Protein AF-A0A8T3PZY4-F1 (afdb_monomer)

Radius of gyration: 19.24 Å; Cα contacts (8 Å, |Δi|>4): 136; chains: 1; bounding box: 48×31×51 Å

Mean predicted aligned error: 7.28 Å

Sequence (169 aa):
MSTYPAYRPRGGVNRLLGWADDFMSWFLYGHETWLVAVLKGVPLFLFVYFLLTYIPNYVYYLLTVELPFLRFSDDVGFLVANGVAGGNFALIIVLAIGIQAARGRRGFGWSLIRIFVMLNYLFVVLLLIPLLAFNLAGGSFWPVRIPIQAVAFGLMVAGLGAAACVYLY

Solvent-accessible surface area (backbone atoms only — not comparable to full-atom values): 9111 Å² total; per-residue (Å²): 133,80,95,64,81,85,76,81,54,82,57,72,68,47,33,53,52,41,51,50,37,54,50,38,48,44,74,74,69,44,92,75,50,75,66,58,48,48,70,47,48,55,45,50,50,53,48,52,48,38,47,52,45,50,50,18,50,50,50,22,45,41,37,40,64,69,36,84,89,63,50,39,54,69,68,58,20,50,53,51,17,51,50,47,18,52,52,44,51,52,51,51,52,53,49,52,53,49,55,64,68,32,62,98,53,82,52,72,73,41,42,48,55,40,50,50,51,50,52,53,50,48,43,28,39,56,43,48,52,15,50,52,44,14,42,73,56,66,22,36,86,76,75,78,34,82,49,67,68,7,54,53,47,13,51,51,45,22,52,51,32,53,54,56,55,56,77,75,111

Structure (mmCIF, N/CA/C/O backbone):
data_AF-A0A8T3PZY4-F1
#
_entry.id   AF-A0A8T3PZY4-F1
#
loop_
_atom_site.group_PDB
_atom_site.id
_atom_site.type_symbol
_atom_site.label_atom_id
_atom_site.label_alt_id
_atom_site.label_comp_id
_atom_site.label_asym_id
_atom_site.label_entity_id
_atom_site.label_seq_id
_atom_site.pdbx_PDB_ins_code
_atom_site.Cartn_x
_atom_site.Cartn_y
_atom_site.Cartn_z
_atom_site.occupancy
_atom_site.B_iso_or_equiv
_atom_site.auth_seq_id
_atom_site.auth_comp_id
_atom_site.auth_asym_id
_atom_site.auth_atom_id
_atom_site.pdbx_PDB_model_num
ATOM 1 N N . MET A 1 1 ? -14.852 -6.649 25.026 1.00 37.62 1 MET A N 1
ATOM 2 C CA . MET A 1 1 ? -15.062 -5.247 25.458 1.00 37.62 1 MET A CA 1
ATOM 3 C C . MET A 1 1 ? -13.823 -4.446 25.091 1.00 37.62 1 MET A C 1
ATOM 5 O O . MET A 1 1 ? -12.742 -4.835 25.506 1.00 37.62 1 MET A O 1
ATOM 9 N N . SER A 1 2 ? -13.956 -3.397 24.274 1.00 37.25 2 SER A N 1
ATOM 10 C CA . SER A 1 2 ? -12.853 -2.465 23.988 1.00 37.25 2 SER A CA 1
ATOM 11 C C . SER A 1 2 ? -12.613 -1.580 25.216 1.00 37.25 2 SER A C 1
ATOM 13 O O . SER A 1 2 ? -13.562 -1.017 25.753 1.00 37.25 2 SER A O 1
ATOM 15 N N . THR A 1 3 ? -11.365 -1.472 25.672 1.00 47.00 3 THR A N 1
ATOM 16 C CA . THR A 1 3 ? -10.933 -0.644 26.816 1.00 47.00 3 THR A CA 1
ATOM 17 C C . THR A 1 3 ? -10.777 0.843 26.471 1.00 47.00 3 THR A C 1
ATOM 19 O O . THR A 1 3 ? -10.343 1.629 27.310 1.00 47.00 3 THR A O 1
ATOM 22 N N . TYR A 1 4 ? -11.141 1.256 25.254 1.00 45.12 4 TYR A N 1
ATOM 23 C CA . TYR A 1 4 ? -11.012 2.636 24.790 1.00 45.12 4 TYR A CA 1
ATOM 24 C C . TYR A 1 4 ? -12.386 3.339 24.772 1.00 45.12 4 TYR A C 1
ATOM 26 O O . TYR A 1 4 ? -13.352 2.771 24.264 1.00 45.12 4 TYR A O 1
ATOM 34 N N . PRO A 1 5 ? -12.520 4.564 25.315 1.00 47.06 5 PRO A N 1
ATOM 35 C CA . PRO A 1 5 ? -13.831 5.200 25.507 1.00 47.06 5 PRO A CA 1
ATOM 36 C C . PRO A 1 5 ? -14.529 5.513 24.172 1.00 47.06 5 PRO A C 1
ATOM 38 O O . PRO A 1 5 ? -14.012 6.313 23.431 1.00 47.06 5 PRO A O 1
ATOM 41 N N . ALA A 1 6 ? -15.699 4.993 23.806 1.00 53.88 6 ALA A N 1
ATOM 42 C CA . ALA A 1 6 ? -16.292 5.323 22.489 1.00 53.88 6 ALA A CA 1
ATOM 43 C C . ALA A 1 6 ? -16.487 6.852 22.287 1.00 53.88 6 ALA A C 1
ATOM 45 O O . ALA A 1 6 ? -17.191 7.497 23.071 1.00 53.88 6 ALA A O 1
ATOM 46 N N . TYR A 1 7 ? -15.854 7.459 21.271 1.00 51.97 7 TYR A N 1
ATOM 47 C CA . TYR A 1 7 ? -16.115 8.862 20.915 1.00 51.97 7 TYR A CA 1
ATOM 48 C C . TYR A 1 7 ? -17.452 8.918 20.161 1.00 51.97 7 TYR A C 1
ATOM 50 O O . TYR A 1 7 ? -17.709 8.101 19.284 1.00 51.97 7 TYR A O 1
ATOM 58 N N . ARG A 1 8 ? -18.343 9.856 20.511 1.00 55.53 8 ARG A N 1
ATOM 59 C CA . ARG A 1 8 ? -19.645 10.038 19.837 1.00 55.53 8 ARG A CA 1
ATOM 60 C C . ARG A 1 8 ? -19.673 11.381 19.098 1.00 55.53 8 ARG A C 1
ATOM 62 O O . ARG A 1 8 ? -20.063 12.387 19.693 1.00 55.53 8 ARG A O 1
ATOM 69 N N . PRO A 1 9 ? -19.272 11.422 17.817 1.00 56.47 9 PRO A N 1
ATOM 70 C CA . PRO A 1 9 ? -19.304 12.645 17.026 1.00 56.47 9 PRO A CA 1
ATOM 71 C C . PRO A 1 9 ? -20.745 13.085 16.718 1.00 56.47 9 PRO A C 1
ATOM 73 O O . PRO A 1 9 ? -21.619 12.253 16.465 1.00 56.47 9 PRO A O 1
ATOM 76 N N . ARG A 1 10 ? -20.995 14.402 16.690 1.00 49.09 10 ARG A N 1
ATOM 77 C CA . ARG A 1 10 ? -22.252 15.004 16.204 1.00 49.09 10 ARG A CA 1
ATOM 78 C C . ARG A 1 10 ? -22.086 15.386 14.719 1.00 49.09 10 ARG A C 1
ATOM 80 O O . ARG A 1 10 ? -21.157 16.118 14.382 1.00 49.09 10 ARG A O 1
ATOM 87 N N . GLY A 1 11 ? -22.966 14.881 13.846 1.00 56.22 11 GLY A N 1
ATOM 88 C CA . GLY A 1 11 ? -22.963 15.120 12.386 1.00 56.22 11 GLY A CA 1
ATOM 89 C C . GLY A 1 11 ? -22.422 13.951 11.541 1.00 56.22 11 GLY A C 1
ATOM 90 O O . GLY A 1 11 ? -21.632 13.150 12.027 1.00 56.22 11 GLY A O 1
ATOM 91 N N . GLY A 1 12 ? -22.858 13.832 10.278 1.00 61.03 12 GLY A N 1
ATOM 92 C CA . GLY A 1 12 ? -22.620 12.653 9.420 1.00 61.03 12 GLY A CA 1
ATOM 93 C C . GLY A 1 12 ? -21.150 12.373 9.075 1.00 61.03 12 GLY A C 1
ATOM 94 O O . GLY A 1 12 ? -20.671 11.266 9.308 1.00 61.03 12 GLY A O 1
ATOM 95 N N . VAL A 1 13 ? -20.407 13.376 8.591 1.00 66.19 13 VAL A N 1
ATOM 96 C CA . VAL A 1 13 ? -18.973 13.227 8.253 1.00 66.19 13 VAL A CA 1
ATOM 97 C C . VAL A 1 13 ? -18.135 12.978 9.508 1.00 66.19 13 VAL A C 1
ATOM 99 O O . VAL A 1 13 ? -17.310 12.068 9.539 1.00 66.19 13 VAL A O 1
ATOM 102 N N . ASN A 1 14 ? -18.416 13.719 10.583 1.00 70.06 14 ASN A N 1
ATOM 103 C CA . ASN A 1 14 ? -17.777 13.505 11.879 1.00 70.06 14 ASN A CA 1
ATOM 104 C C . ASN A 1 14 ? -18.043 12.093 12.411 1.00 70.06 14 ASN A C 1
ATOM 106 O O . ASN A 1 14 ? -17.154 11.496 13.011 1.00 70.06 14 AS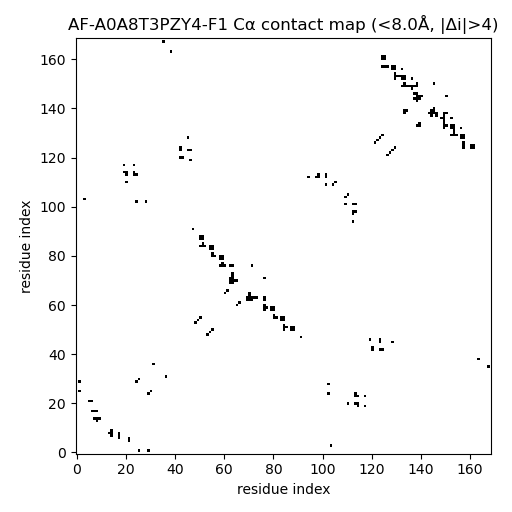N A O 1
ATOM 110 N N . ARG A 1 15 ? -19.243 11.544 12.169 1.00 72.94 15 ARG A N 1
ATOM 111 C CA . ARG A 1 15 ? -19.592 10.164 12.515 1.00 72.94 15 ARG A CA 1
ATOM 112 C C . ARG A 1 15 ? -18.717 9.184 11.745 1.00 72.94 15 ARG A C 1
ATOM 114 O O . ARG A 1 15 ? -18.081 8.363 12.383 1.00 72.94 15 ARG A O 1
ATOM 121 N N . LEU A 1 16 ? -18.609 9.304 10.424 1.00 76.25 16 LEU A N 1
ATOM 122 C CA . LEU A 1 16 ? -17.788 8.388 9.623 1.00 76.25 16 LEU A CA 1
ATOM 123 C C . LEU A 1 16 ? -16.309 8.412 10.047 1.00 76.25 16 LEU A C 1
ATOM 125 O O . LEU A 1 16 ? -15.711 7.357 10.234 1.00 76.25 16 LEU A O 1
ATOM 129 N N . LEU A 1 17 ? -15.753 9.601 10.300 1.00 78.50 17 LEU A N 1
ATOM 130 C CA . LEU A 1 17 ? -14.383 9.755 10.801 1.00 78.50 17 LEU A CA 1
ATOM 131 C C . LEU A 1 17 ? -14.197 9.151 12.198 1.00 78.50 17 LEU A C 1
ATOM 133 O O . LEU A 1 17 ? -13.201 8.479 12.439 1.00 78.50 17 LEU A O 1
ATOM 137 N N . GLY A 1 18 ? -15.155 9.350 13.108 1.00 78.12 18 GLY A N 1
ATOM 138 C CA . GLY A 1 18 ? -15.108 8.743 14.439 1.00 78.12 18 GLY A CA 1
ATOM 139 C C . GLY A 1 18 ? -15.186 7.217 14.393 1.00 78.12 18 GLY A C 1
ATOM 140 O O . GLY A 1 18 ? -14.452 6.547 15.108 1.00 78.12 18 GLY A O 1
ATOM 141 N N . TRP A 1 19 ? -16.018 6.667 13.505 1.00 81.94 19 TRP A N 1
ATOM 142 C CA . TRP A 1 19 ? -16.124 5.222 13.298 1.00 81.94 19 TRP A CA 1
ATOM 143 C C . TRP A 1 19 ? -14.838 4.634 12.717 1.00 81.94 19 TRP A C 1
ATOM 145 O O . TRP A 1 19 ? -14.372 3.608 13.205 1.00 81.94 19 TRP A O 1
ATOM 155 N N . ALA A 1 20 ? -14.237 5.298 11.727 1.00 83.88 20 ALA A N 1
ATOM 156 C CA . ALA A 1 20 ? -12.939 4.904 11.190 1.00 83.88 20 ALA A CA 1
ATOM 157 C C . ALA A 1 20 ? -11.845 4.948 12.272 1.00 83.88 20 ALA A C 1
ATOM 159 O O . ALA A 1 20 ? -11.029 4.036 12.361 1.00 83.88 20 ALA A O 1
ATOM 160 N N . ASP A 1 21 ? -11.850 5.971 13.131 1.00 84.88 21 ASP A N 1
ATOM 161 C CA . ASP A 1 21 ? -10.863 6.124 14.203 1.00 84.88 21 ASP A CA 1
ATOM 162 C C . ASP A 1 21 ? -10.988 5.046 15.292 1.00 84.88 21 ASP A C 1
ATOM 164 O O . ASP A 1 21 ? -9.984 4.479 15.739 1.00 84.88 21 ASP A O 1
ATOM 168 N N . ASP A 1 22 ? -12.221 4.735 15.700 1.00 84.19 22 ASP A N 1
ATOM 169 C CA . ASP A 1 22 ? -12.517 3.681 16.672 1.00 84.19 22 ASP A CA 1
ATOM 170 C C . ASP A 1 22 ? -12.194 2.294 16.094 1.00 84.19 22 ASP A C 1
ATOM 172 O O . ASP A 1 22 ? -11.531 1.491 16.761 1.00 84.19 22 ASP A O 1
ATOM 176 N N . PHE A 1 23 ? -12.572 2.041 14.834 1.00 87.06 23 PHE A N 1
ATOM 177 C CA . PHE A 1 23 ? -12.202 0.825 14.110 1.00 87.06 23 PHE A CA 1
ATOM 178 C C . PHE A 1 23 ? -10.687 0.669 14.052 1.00 87.06 23 PHE A C 1
ATOM 180 O O . PHE A 1 23 ? -10.173 -0.369 14.447 1.00 87.06 23 PHE A O 1
ATOM 187 N N . MET A 1 24 ? -9.952 1.703 13.639 1.00 87.62 24 MET A N 1
ATOM 188 C CA . MET A 1 24 ? -8.495 1.636 13.542 1.00 87.62 24 MET A CA 1
ATOM 189 C C . MET A 1 24 ? -7.814 1.501 14.899 1.00 87.62 24 MET A C 1
ATOM 191 O O . MET A 1 24 ? -6.768 0.870 14.999 1.00 87.62 24 MET A O 1
ATOM 195 N N . SER A 1 25 ? -8.400 2.044 15.963 1.00 86.06 25 SER A N 1
ATOM 196 C CA . SER A 1 25 ? -7.889 1.835 17.319 1.00 86.06 25 SER A CA 1
ATOM 197 C C . SER A 1 25 ? -8.027 0.372 17.752 1.00 86.06 25 SER A C 1
ATOM 199 O O . SER A 1 25 ? -7.096 -0.188 18.331 1.00 86.06 25 SER A O 1
ATOM 201 N N . TRP A 1 26 ? -9.149 -0.277 17.432 1.00 86.44 26 TRP A N 1
ATOM 202 C CA . TRP A 1 26 ? -9.306 -1.720 17.629 1.00 86.44 26 TRP A CA 1
ATOM 203 C C . TRP A 1 26 ? -8.405 -2.529 16.685 1.00 86.44 26 TRP A C 1
ATOM 205 O O . TRP A 1 26 ? -7.707 -3.437 17.125 1.00 86.44 26 TRP A O 1
ATOM 215 N N . PHE A 1 27 ? -8.358 -2.170 15.406 1.00 85.75 27 PHE A N 1
ATOM 216 C CA . PHE A 1 27 ? -7.582 -2.874 14.398 1.00 85.75 27 PHE A CA 1
ATOM 217 C C . PHE A 1 27 ? -6.078 -2.761 14.654 1.00 85.75 27 PHE A C 1
ATOM 219 O O . PHE A 1 27 ? -5.349 -3.686 14.348 1.00 85.75 27 PHE A O 1
ATOM 226 N N . LEU A 1 28 ? -5.568 -1.687 15.249 1.00 84.88 28 LEU A N 1
ATOM 227 C CA . LEU A 1 28 ? -4.131 -1.568 15.526 1.00 84.88 28 LEU A CA 1
ATOM 228 C C . LEU A 1 28 ? -3.733 -2.081 16.911 1.00 84.88 28 LEU A C 1
ATOM 230 O O . LEU A 1 28 ? -2.607 -2.544 17.076 1.00 84.88 28 LEU A O 1
ATOM 234 N N . TYR A 1 29 ? -4.617 -1.982 17.909 1.00 83.94 29 TYR A N 1
ATOM 235 C CA . TYR A 1 29 ? -4.240 -2.208 19.313 1.00 83.94 29 TYR A CA 1
ATOM 236 C C . TYR A 1 29 ? -5.171 -3.145 20.089 1.00 83.94 29 TYR A C 1
ATOM 238 O O . TYR A 1 29 ? -4.927 -3.396 21.271 1.00 83.94 29 TYR A O 1
ATOM 246 N N . GLY A 1 30 ? -6.259 -3.604 19.476 1.00 79.50 30 GLY A N 1
ATOM 247 C CA . GLY A 1 30 ? -7.211 -4.532 20.075 1.00 79.50 30 GLY A CA 1
ATOM 248 C C . GLY A 1 30 ? -6.655 -5.950 20.201 1.00 79.50 30 GLY A C 1
ATOM 249 O O . GLY A 1 30 ? -5.580 -6.271 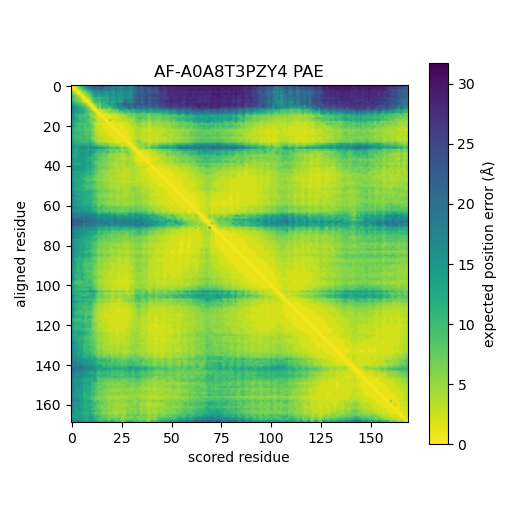19.700 1.00 79.50 30 GLY A O 1
ATOM 250 N N . HIS A 1 31 ? -7.408 -6.812 20.882 1.00 75.94 31 HIS A N 1
ATOM 251 C CA . HIS A 1 31 ? -7.052 -8.224 21.009 1.00 75.94 31 HIS A CA 1
ATOM 252 C C . HIS A 1 31 ? -7.100 -8.923 19.648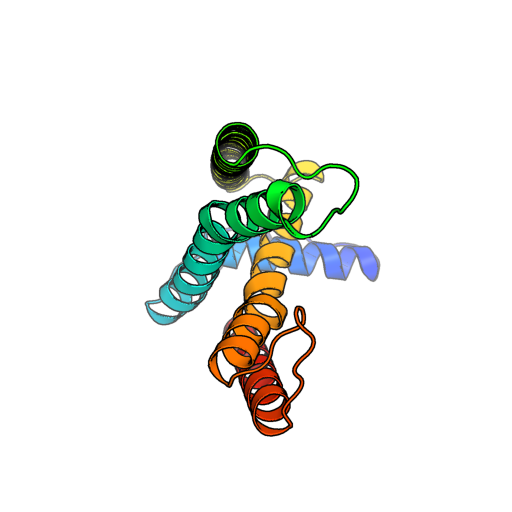 1.00 75.94 31 HIS A C 1
ATOM 254 O O . HIS A 1 31 ? -8.088 -8.807 18.921 1.00 75.94 31 HIS A O 1
ATOM 260 N N . GLU A 1 32 ? -6.039 -9.658 19.323 1.00 73.75 32 GLU A N 1
ATOM 261 C CA . GLU A 1 32 ? -5.880 -10.304 18.023 1.00 73.75 32 GLU A CA 1
ATOM 262 C C . GLU A 1 32 ? -6.208 -11.795 18.087 1.00 73.75 32 GLU A C 1
ATOM 264 O O . GLU A 1 32 ? -5.780 -12.512 18.991 1.00 73.75 32 GLU A O 1
ATOM 269 N N . THR A 1 33 ? -6.947 -12.269 17.085 1.00 78.31 33 THR A N 1
ATOM 270 C CA . THR A 1 33 ? -6.990 -13.688 16.720 1.00 78.31 33 THR A CA 1
ATOM 271 C C . T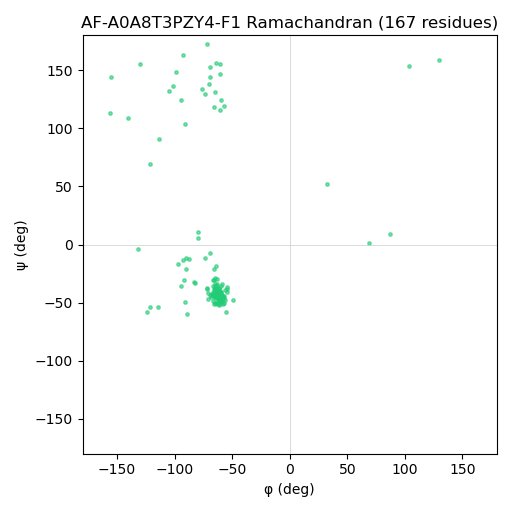HR A 1 33 ? -5.948 -13.956 15.635 1.00 78.31 33 THR A C 1
ATOM 273 O O . THR A 1 33 ? -5.495 -13.030 14.959 1.00 78.31 33 THR A O 1
ATOM 276 N N . TRP A 1 34 ? -5.595 -15.226 15.415 1.00 79.19 34 TRP A N 1
ATOM 277 C CA . TRP A 1 34 ? -4.665 -15.609 14.343 1.00 79.19 34 TRP A CA 1
ATOM 278 C C . TRP A 1 34 ? -5.120 -15.090 12.966 1.00 79.19 34 TRP A C 1
ATOM 280 O O . TRP A 1 34 ? -4.303 -14.613 12.186 1.00 79.19 34 TRP A O 1
ATOM 290 N N . LEU A 1 35 ? -6.430 -15.112 12.693 1.00 76.88 35 LEU A N 1
ATOM 291 C CA . LEU A 1 35 ? -7.005 -14.632 11.436 1.00 76.88 35 LEU A CA 1
ATOM 292 C C . LEU A 1 35 ? -6.794 -13.123 11.270 1.00 76.88 35 LEU A C 1
ATOM 294 O O . LEU A 1 35 ? -6.344 -12.670 10.222 1.00 76.88 35 LEU A O 1
ATOM 298 N N . VAL A 1 36 ? -7.064 -12.347 12.320 1.00 76.38 36 VAL A N 1
ATOM 299 C CA . VAL A 1 36 ? -6.878 -10.890 12.324 1.00 76.38 36 VAL A CA 1
ATOM 300 C C . VAL A 1 36 ? -5.398 -10.522 12.173 1.00 76.38 36 VAL A C 1
ATOM 302 O O . VAL A 1 36 ? -5.076 -9.578 11.453 1.00 76.38 36 VAL A O 1
ATOM 305 N N . ALA A 1 37 ? -4.492 -11.291 12.783 1.00 80.06 37 ALA A N 1
ATOM 306 C CA . ALA A 1 37 ? -3.052 -11.108 12.617 1.00 80.06 37 ALA A CA 1
ATOM 307 C C . ALA A 1 37 ? -2.607 -11.354 11.163 1.00 80.06 37 ALA A C 1
ATOM 309 O O . ALA A 1 37 ? -1.864 -10.549 10.602 1.00 80.06 37 ALA A O 1
ATOM 310 N N . VAL A 1 38 ? -3.112 -12.408 10.510 1.00 78.69 38 VAL A N 1
ATOM 311 C CA . VAL A 1 38 ? -2.823 -12.693 9.091 1.00 78.69 38 VAL A CA 1
ATOM 312 C C . VAL A 1 38 ? -3.392 -11.604 8.178 1.00 78.69 38 VAL A C 1
ATOM 314 O O . VAL A 1 38 ? -2.685 -11.108 7.297 1.00 78.69 38 VAL A O 1
ATOM 317 N N . LEU A 1 39 ? -4.634 -11.179 8.425 1.00 81.75 39 LEU A N 1
ATOM 318 C CA . LEU A 1 39 ? -5.302 -10.129 7.654 1.00 81.75 39 LEU A CA 1
ATOM 319 C C . LEU A 1 39 ? -4.620 -8.764 7.773 1.00 81.75 39 LEU A C 1
ATOM 321 O O . LEU A 1 39 ? -4.849 -7.925 6.909 1.00 81.75 39 LEU A O 1
ATOM 325 N N . LYS A 1 40 ? -3.778 -8.541 8.789 1.00 83.69 40 LYS A N 1
ATOM 326 C CA . LYS A 1 40 ? -2.895 -7.368 8.920 1.00 83.69 40 LYS A CA 1
ATOM 327 C C . LYS A 1 40 ? -1.526 -7.601 8.299 1.00 83.69 40 LYS A C 1
ATOM 329 O O . LYS A 1 40 ? -1.035 -6.760 7.548 1.00 83.69 40 LYS A O 1
ATOM 334 N N . GLY A 1 41 ? -0.910 -8.730 8.640 1.00 83.38 41 GLY A N 1
ATOM 335 C CA . GLY A 1 41 ? 0.476 -9.036 8.315 1.00 83.38 41 GLY A CA 1
ATOM 336 C C . GLY A 1 41 ? 0.716 -9.154 6.817 1.00 83.38 41 GLY A C 1
ATOM 337 O O . GLY A 1 41 ? 1.689 -8.594 6.319 1.00 83.38 41 GLY A O 1
ATOM 338 N N . VAL A 1 42 ? -0.188 -9.814 6.083 1.00 84.69 42 VAL A N 1
ATOM 339 C CA . VAL A 1 42 ? -0.037 -9.987 4.630 1.00 84.69 42 VAL A CA 1
ATOM 340 C C . VAL A 1 42 ? -0.129 -8.642 3.896 1.00 84.69 42 VAL A C 1
ATOM 342 O O . VAL A 1 42 ? 0.806 -8.320 3.158 1.00 84.69 42 VAL A O 1
ATOM 345 N N . PRO A 1 43 ? -1.162 -7.800 4.115 1.00 86.75 43 PRO A N 1
ATOM 346 C CA . PRO A 1 43 ? -1.192 -6.472 3.509 1.00 86.75 43 PRO A CA 1
ATOM 347 C C . PRO A 1 43 ? -0.017 -5.584 3.926 1.00 86.75 43 PRO A C 1
ATOM 349 O O . PRO A 1 43 ? 0.553 -4.896 3.083 1.00 86.75 43 PRO A O 1
ATOM 352 N N . LEU A 1 44 ? 0.401 -5.624 5.196 1.00 86.69 44 LEU A N 1
ATOM 353 C CA . LEU A 1 44 ? 1.563 -4.861 5.657 1.00 86.69 44 LEU A CA 1
ATOM 354 C C . LEU A 1 44 ? 2.845 -5.287 4.930 1.00 86.69 44 LEU A C 1
ATOM 356 O O . LEU A 1 44 ? 3.597 -4.435 4.461 1.00 86.69 44 LEU A O 1
ATOM 360 N N . PHE A 1 45 ? 3.081 -6.594 4.806 1.00 88.12 45 PHE A N 1
ATOM 361 C CA . PHE A 1 45 ? 4.228 -7.124 4.078 1.00 88.12 45 PHE A CA 1
ATOM 362 C C . PHE A 1 45 ? 4.215 -6.669 2.617 1.00 88.12 45 PHE A C 1
ATOM 364 O O . PHE A 1 45 ? 5.214 -6.140 2.136 1.00 88.12 45 PHE A O 1
ATOM 371 N N . LEU A 1 46 ? 3.081 -6.815 1.927 1.00 88.50 46 LEU A N 1
ATOM 372 C CA . LEU A 1 46 ? 2.958 -6.423 0.523 1.00 88.50 46 LEU A CA 1
ATOM 373 C C . LEU A 1 46 ? 3.119 -4.916 0.323 1.00 88.50 46 LEU A C 1
ATOM 375 O O . LEU A 1 46 ? 3.732 -4.500 -0.656 1.00 88.50 46 LEU A O 1
ATOM 379 N N . PHE A 1 47 ? 2.632 -4.102 1.259 1.00 89.06 47 PHE A N 1
ATOM 380 C CA . PHE A 1 47 ? 2.844 -2.660 1.249 1.00 89.06 47 PHE A CA 1
ATOM 381 C C . PHE A 1 47 ? 4.326 -2.296 1.352 1.00 89.06 47 PHE A C 1
ATOM 383 O O . PHE A 1 47 ? 4.846 -1.555 0.519 1.00 89.06 47 PHE A O 1
ATOM 390 N N . VAL A 1 48 ? 5.018 -2.844 2.355 1.00 90.06 48 VAL A N 1
ATOM 391 C CA . VAL A 1 48 ? 6.448 -2.591 2.580 1.00 90.06 48 VAL A CA 1
ATOM 392 C C . VAL A 1 48 ? 7.264 -3.091 1.393 1.00 90.06 48 VAL A C 1
ATOM 394 O O . VAL A 1 48 ? 8.106 -2.362 0.875 1.00 90.06 48 VAL A O 1
ATOM 397 N N . TYR A 1 49 ? 6.976 -4.300 0.915 1.00 88.94 49 TYR A N 1
ATOM 398 C CA . TYR A 1 49 ? 7.613 -4.860 -0.268 1.00 88.94 49 TYR A CA 1
ATOM 399 C C . TYR A 1 49 ? 7.406 -3.960 -1.491 1.00 88.94 49 TYR A C 1
ATOM 401 O O . TYR A 1 49 ? 8.372 -3.642 -2.184 1.00 88.94 49 TYR A O 1
ATOM 409 N N . PHE A 1 50 ? 6.186 -3.473 -1.726 1.00 89.69 50 PHE A N 1
ATOM 410 C CA . PHE A 1 50 ? 5.898 -2.576 -2.841 1.00 89.69 50 PHE A CA 1
ATOM 411 C C . PHE A 1 50 ? 6.672 -1.254 -2.749 1.00 89.69 50 PHE A C 1
ATOM 413 O O . PHE A 1 50 ? 7.299 -0.838 -3.724 1.00 89.69 50 PHE A O 1
ATOM 420 N N . LEU A 1 51 ? 6.690 -0.620 -1.573 1.00 91.50 51 LEU A N 1
ATOM 421 C CA . LEU A 1 51 ? 7.408 0.637 -1.358 1.00 91.50 51 LEU A CA 1
ATOM 422 C C . LEU A 1 51 ? 8.928 0.493 -1.487 1.00 91.50 51 LEU A C 1
ATOM 424 O O . LEU A 1 51 ? 9.581 1.406 -1.987 1.00 91.50 51 LEU A O 1
ATOM 428 N N . LEU A 1 52 ? 9.500 -0.615 -1.014 1.00 92.81 52 LEU A N 1
ATOM 429 C CA . LEU A 1 52 ? 10.953 -0.795 -0.961 1.00 92.81 52 LEU A CA 1
ATOM 430 C C . LEU A 1 52 ? 11.541 -1.426 -2.219 1.00 92.81 52 LEU A C 1
ATOM 432 O O . LEU A 1 52 ? 12.737 -1.292 -2.450 1.00 92.81 52 LEU A O 1
ATOM 436 N N . THR A 1 53 ? 10.733 -2.120 -3.019 1.00 88.50 53 THR A N 1
ATOM 437 C CA . THR A 1 53 ? 11.237 -2.848 -4.192 1.00 88.50 53 THR A CA 1
ATOM 438 C C . THR A 1 53 ? 10.577 -2.379 -5.480 1.00 88.50 53 THR A C 1
ATOM 440 O O . THR A 1 53 ? 11.274 -1.953 -6.395 1.00 88.50 53 THR A O 1
ATOM 443 N N . TYR A 1 54 ? 9.244 -2.370 -5.550 1.00 88.31 54 TYR A N 1
ATOM 444 C CA . TYR A 1 54 ? 8.529 -2.043 -6.784 1.00 88.31 54 TYR A CA 1
ATOM 445 C C . TYR A 1 54 ? 8.637 -0.566 -7.153 1.00 88.31 54 TYR A C 1
ATOM 447 O O . TYR A 1 54 ? 8.947 -0.263 -8.300 1.00 88.31 54 TYR A O 1
ATOM 455 N N . ILE A 1 55 ? 8.420 0.357 -6.208 1.00 90.88 55 ILE A N 1
ATOM 456 C CA . ILE A 1 55 ? 8.533 1.795 -6.501 1.00 90.88 55 ILE A CA 1
ATOM 457 C C . ILE A 1 55 ? 9.954 2.159 -6.961 1.00 90.88 55 ILE A C 1
ATOM 459 O O . ILE A 1 55 ? 10.075 2.750 -8.033 1.00 90.88 55 ILE A O 1
ATOM 463 N N . PRO A 1 56 ? 11.029 1.783 -6.240 1.00 93.19 56 PRO A N 1
ATOM 464 C CA . PRO A 1 56 ? 12.397 1.997 -6.706 1.00 93.19 56 PRO A CA 1
ATOM 465 C C . PRO A 1 56 ? 12.665 1.403 -8.087 1.00 93.19 56 PRO A C 1
ATOM 467 O O . PRO A 1 56 ? 13.284 2.058 -8.920 1.00 93.19 56 PRO A O 1
ATOM 470 N N . ASN A 1 57 ? 12.153 0.200 -8.356 1.00 90.25 57 ASN A N 1
ATOM 471 C CA . ASN A 1 57 ? 12.319 -0.455 -9.648 1.00 90.25 57 ASN A CA 1
ATOM 472 C C . ASN A 1 57 ? 11.607 0.308 -10.780 1.00 90.25 57 ASN A C 1
ATOM 474 O O . ASN A 1 57 ? 12.177 0.514 -11.847 1.00 90.25 57 ASN A O 1
ATOM 478 N N . TYR A 1 58 ? 10.390 0.804 -10.543 1.00 88.62 58 TYR A N 1
ATOM 479 C CA . TYR A 1 58 ? 9.705 1.658 -11.514 1.00 88.62 58 TYR A CA 1
ATOM 480 C C . TYR A 1 58 ? 10.438 2.976 -11.740 1.00 88.62 58 TYR A C 1
ATOM 482 O O . TYR A 1 58 ? 10.546 3.410 -12.881 1.00 88.62 58 TYR A O 1
ATOM 490 N N . VAL A 1 59 ? 10.975 3.595 -10.686 1.00 90.31 59 VAL A N 1
ATOM 491 C CA . VAL A 1 59 ? 11.787 4.813 -10.813 1.00 90.31 59 VAL A CA 1
ATOM 492 C C . VAL A 1 59 ? 13.046 4.541 -11.635 1.00 90.31 59 VAL A C 1
ATOM 494 O O . VAL A 1 59 ? 13.370 5.341 -12.507 1.00 90.31 59 VAL A O 1
ATOM 497 N N . TYR A 1 60 ? 13.719 3.410 -11.408 1.00 90.94 60 TYR A N 1
ATOM 498 C CA . TYR A 1 60 ? 14.875 2.998 -12.199 1.00 90.94 60 TYR A CA 1
ATOM 499 C C . TYR A 1 60 ? 14.529 2.945 -13.693 1.00 90.94 60 TYR A C 1
ATOM 501 O O . TYR A 1 60 ? 15.107 3.701 -14.473 1.00 90.94 60 TYR A O 1
ATOM 509 N N . TYR A 1 61 ? 13.532 2.140 -14.080 1.00 87.19 61 TYR A N 1
ATOM 510 C CA . TYR A 1 61 ? 13.134 2.007 -15.486 1.00 87.19 61 TYR A CA 1
ATOM 511 C C . TYR A 1 61 ? 12.613 3.312 -16.084 1.00 87.19 61 TYR A C 1
ATOM 513 O O . TYR A 1 61 ? 12.881 3.608 -17.247 1.00 87.19 61 TYR A O 1
ATOM 521 N N . LEU A 1 62 ? 11.910 4.124 -15.293 1.00 88.00 62 LEU A N 1
ATOM 522 C CA . LEU A 1 62 ? 11.422 5.422 -15.740 1.00 88.00 62 LEU A CA 1
ATOM 523 C C . LEU A 1 62 ? 12.578 6.344 -16.163 1.00 88.00 62 LEU A C 1
ATOM 525 O O . LEU A 1 62 ? 12.473 7.041 -17.171 1.00 88.00 62 LEU A O 1
ATOM 529 N N . LEU A 1 63 ? 13.676 6.338 -15.404 1.00 87.81 63 LEU A N 1
ATOM 530 C CA . LEU A 1 63 ? 14.831 7.212 -15.620 1.00 87.81 63 LEU A CA 1
ATOM 531 C C . LEU A 1 63 ? 15.797 6.703 -16.697 1.00 87.81 63 LEU A C 1
ATOM 533 O O . LEU A 1 63 ? 16.409 7.521 -17.387 1.00 87.81 63 LEU A O 1
ATOM 537 N N . THR A 1 64 ? 15.952 5.385 -16.831 1.00 86.25 64 THR A N 1
ATOM 538 C CA . THR A 1 64 ? 16.920 4.777 -17.759 1.00 86.25 64 THR A CA 1
ATOM 539 C C . THR A 1 64 ? 16.298 4.423 -19.109 1.00 86.25 64 THR A C 1
ATOM 541 O O . THR A 1 64 ? 16.947 4.586 -20.142 1.00 86.25 64 THR A O 1
ATOM 544 N N . VAL A 1 65 ? 15.030 3.996 -19.130 1.00 82.94 65 VAL A N 1
ATOM 545 C CA . VAL A 1 65 ? 14.375 3.432 -20.323 1.00 82.94 65 VAL A CA 1
ATOM 546 C C . VAL A 1 65 ? 13.231 4.308 -20.833 1.00 82.94 65 VAL A C 1
ATOM 548 O O . VAL A 1 65 ? 13.217 4.671 -22.011 1.00 82.94 65 VAL A O 1
ATOM 551 N N . GLU A 1 66 ? 12.269 4.643 -19.972 1.00 80.19 66 GLU A N 1
ATOM 552 C CA . GLU A 1 66 ? 10.948 5.100 -20.432 1.00 80.19 66 GLU A CA 1
ATOM 553 C C . GLU A 1 66 ? 10.880 6.586 -20.783 1.00 80.19 66 GLU A C 1
ATOM 555 O O . GLU A 1 66 ? 10.126 6.965 -21.678 1.00 80.19 66 GLU A O 1
ATOM 560 N N . LEU A 1 67 ? 11.649 7.449 -20.107 1.00 78.81 67 LEU A N 1
ATOM 561 C CA . LEU A 1 67 ? 11.676 8.880 -20.414 1.00 78.81 67 LEU A CA 1
ATOM 562 C C . LEU A 1 67 ? 12.772 9.182 -21.449 1.00 78.81 67 LEU A C 1
ATOM 564 O O . LEU A 1 67 ? 13.954 9.259 -21.095 1.00 78.81 67 LEU A O 1
ATOM 568 N N . PRO A 1 68 ? 12.410 9.408 -22.730 1.00 71.62 68 PRO A N 1
ATOM 569 C CA . PRO A 1 68 ? 13.373 9.449 -23.829 1.00 71.62 68 PRO A CA 1
ATOM 570 C C . PRO A 1 68 ? 14.362 10.618 -23.745 1.00 71.62 68 PRO A C 1
ATOM 572 O O . PRO A 1 68 ? 15.428 10.541 -24.347 1.00 71.62 68 PRO A O 1
ATOM 575 N N . PHE A 1 69 ? 14.027 11.679 -23.006 1.00 77.31 69 PHE A N 1
ATOM 576 C CA . PHE A 1 69 ? 14.880 12.856 -22.811 1.00 77.31 69 PHE A CA 1
ATOM 577 C C . PHE A 1 69 ? 15.768 12.787 -21.558 1.00 77.31 69 PHE A C 1
ATOM 579 O O . PHE A 1 69 ? 16.674 13.604 -21.433 1.00 77.31 69 PHE A O 1
ATOM 586 N N . LEU A 1 70 ? 15.513 11.854 -20.632 1.00 77.50 70 LEU A N 1
ATOM 587 C CA . LEU A 1 70 ? 16.361 11.644 -19.454 1.00 77.50 70 LEU A CA 1
ATOM 588 C C . LEU A 1 70 ? 17.464 10.639 -19.771 1.00 77.50 70 LEU A C 1
ATOM 590 O O . LEU A 1 70 ? 18.632 11.008 -19.690 1.00 77.50 70 LEU A O 1
ATOM 594 N N . ARG A 1 71 ? 17.077 9.405 -20.151 1.00 79.69 71 ARG A N 1
ATOM 595 C CA . ARG A 1 71 ? 17.970 8.279 -20.505 1.00 79.69 71 ARG A CA 1
ATOM 596 C C . ARG A 1 71 ? 19.281 8.296 -19.721 1.00 79.69 71 ARG A C 1
ATOM 598 O O . ARG A 1 71 ? 20.372 8.305 -20.294 1.00 79.69 71 ARG A O 1
ATOM 605 N N . PHE A 1 72 ? 19.157 8.381 -18.401 1.00 87.69 72 PHE A N 1
ATOM 606 C CA . PHE A 1 72 ? 20.323 8.400 -17.537 1.00 87.69 72 PHE A CA 1
ATOM 607 C C . PHE A 1 72 ? 21.082 7.079 -17.646 1.00 87.69 72 PHE A C 1
ATOM 609 O O . PHE A 1 72 ? 20.507 6.051 -18.005 1.00 87.69 72 PHE A O 1
ATOM 616 N N . SER A 1 73 ? 22.379 7.110 -17.3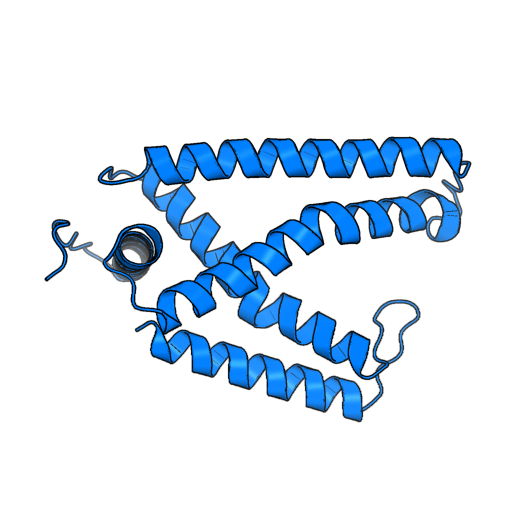30 1.00 90.44 73 SER A N 1
ATOM 617 C CA . SER A 1 73 ? 23.158 5.878 -17.236 1.00 90.44 73 SER A CA 1
ATOM 618 C C . SER A 1 73 ? 22.584 4.960 -16.160 1.00 90.44 73 SER A C 1
ATOM 620 O O . SER A 1 73 ? 21.968 5.423 -15.191 1.00 90.44 73 SER A O 1
ATOM 622 N N . ASP A 1 74 ? 22.835 3.660 -16.305 1.00 90.00 74 ASP A N 1
ATOM 623 C CA . ASP A 1 74 ? 22.392 2.653 -15.340 1.00 90.00 74 ASP A CA 1
ATOM 624 C C . ASP A 1 74 ? 22.867 2.974 -13.917 1.00 90.00 74 ASP A C 1
ATOM 626 O O . ASP A 1 74 ? 22.099 2.821 -12.970 1.00 90.00 74 ASP A O 1
ATOM 630 N N . ASP A 1 75 ? 24.079 3.518 -13.770 1.00 93.25 75 ASP A N 1
ATOM 631 C CA . ASP A 1 75 ? 24.640 3.927 -12.478 1.00 93.25 75 ASP A CA 1
ATOM 632 C C . ASP A 1 75 ? 23.829 5.048 -11.812 1.00 93.25 75 ASP A C 1
ATOM 634 O O . ASP A 1 75 ? 23.527 4.990 -10.617 1.00 93.25 75 ASP A O 1
ATOM 638 N N . VAL A 1 76 ? 23.443 6.072 -12.581 1.00 91.88 76 VAL A N 1
ATOM 639 C CA . VAL A 1 76 ? 22.642 7.196 -12.072 1.00 91.88 76 VAL A CA 1
ATOM 640 C C . VAL A 1 76 ? 21.229 6.723 -11.744 1.00 91.88 76 VAL A C 1
ATOM 642 O O . VAL A 1 76 ? 20.706 7.051 -10.676 1.00 91.88 76 VAL A O 1
ATOM 645 N N . GLY A 1 77 ? 20.625 5.911 -12.616 1.00 91.25 77 GLY A N 1
ATOM 646 C CA . GLY A 1 77 ? 19.326 5.293 -12.355 1.00 91.25 77 GLY A CA 1
ATOM 647 C C . GLY A 1 77 ? 19.341 4.459 -11.074 1.00 91.25 77 GLY A C 1
ATOM 648 O O . GLY A 1 77 ? 18.447 4.594 -10.236 1.00 91.25 77 GLY A O 1
ATOM 649 N N . PHE A 1 78 ? 20.376 3.636 -10.885 1.00 92.75 78 PHE A N 1
ATOM 650 C CA . PHE A 1 78 ? 20.542 2.794 -9.702 1.00 92.75 78 PHE A CA 1
ATOM 651 C C . PHE A 1 78 ? 20.715 3.629 -8.429 1.00 92.75 78 PHE A C 1
ATOM 653 O O . PHE A 1 78 ? 20.060 3.346 -7.422 1.00 92.75 78 PHE A O 1
ATOM 660 N N . LEU A 1 79 ? 21.538 4.683 -8.468 1.00 96.12 79 LEU A N 1
ATOM 661 C CA . LEU A 1 79 ? 21.724 5.597 -7.338 1.00 96.12 79 LEU A CA 1
ATOM 662 C C . LEU A 1 79 ? 20.393 6.241 -6.919 1.00 96.12 79 LEU A C 1
ATOM 664 O O . LEU A 1 79 ? 20.045 6.230 -5.736 1.00 96.12 79 LEU A O 1
ATOM 668 N N . VAL A 1 80 ? 19.626 6.768 -7.880 1.00 94.19 80 VAL A N 1
ATOM 669 C CA . VAL A 1 80 ? 18.337 7.420 -7.603 1.00 94.19 80 VAL A CA 1
ATOM 670 C C . VAL A 1 80 ? 17.317 6.419 -7.062 1.00 94.19 80 VAL A C 1
ATOM 672 O O . VAL A 1 80 ? 16.662 6.706 -6.060 1.00 94.19 80 VAL A O 1
ATOM 675 N N . ALA A 1 81 ? 17.212 5.230 -7.659 1.00 93.62 81 ALA A N 1
ATOM 676 C CA . ALA A 1 81 ? 16.307 4.184 -7.192 1.00 93.62 81 ALA A CA 1
ATOM 677 C C . ALA A 1 81 ? 16.610 3.762 -5.744 1.00 93.62 81 ALA A C 1
ATOM 679 O O . ALA A 1 81 ? 15.697 3.694 -4.919 1.00 93.62 81 ALA A O 1
ATOM 680 N N . ASN A 1 82 ? 17.885 3.563 -5.395 1.00 93.56 82 ASN A N 1
ATOM 681 C CA . ASN A 1 82 ? 18.287 3.270 -4.016 1.00 93.56 82 ASN A CA 1
ATOM 682 C C . ASN A 1 82 ? 17.991 4.438 -3.065 1.00 93.56 82 ASN A C 1
ATOM 684 O O . ASN A 1 82 ? 17.540 4.212 -1.943 1.00 93.56 82 ASN A O 1
ATOM 688 N N . GLY A 1 83 ? 18.181 5.682 -3.516 1.00 95.94 83 GLY A N 1
ATOM 689 C CA . GLY A 1 83 ? 17.787 6.872 -2.762 1.00 95.94 83 GLY A CA 1
ATOM 690 C C . GLY A 1 83 ? 16.287 6.894 -2.447 1.00 95.94 83 GLY A C 1
ATOM 691 O O . GLY A 1 83 ? 15.900 7.139 -1.305 1.00 95.94 83 GLY A O 1
ATOM 692 N N . VAL A 1 84 ? 15.440 6.557 -3.426 1.00 96.31 84 VAL A N 1
ATOM 693 C CA . VAL A 1 84 ? 13.985 6.424 -3.235 1.00 96.31 84 VAL A CA 1
ATOM 694 C C . VAL A 1 84 ? 13.653 5.280 -2.276 1.00 96.31 84 VAL A C 1
ATOM 696 O O . VAL A 1 84 ? 12.837 5.467 -1.374 1.00 96.31 84 VAL A O 1
ATOM 699 N N . ALA A 1 85 ? 14.306 4.120 -2.410 1.00 93.25 85 ALA A N 1
ATOM 700 C CA . ALA A 1 85 ? 14.120 2.990 -1.498 1.00 93.25 85 ALA A CA 1
ATOM 701 C C . ALA A 1 85 ? 14.455 3.375 -0.046 1.00 93.25 85 ALA A C 1
ATOM 703 O O . ALA A 1 85 ? 13.661 3.130 0.865 1.00 93.25 85 ALA A O 1
ATOM 704 N N . GLY A 1 86 ? 15.598 4.038 0.163 1.00 94.12 86 GLY A N 1
ATOM 705 C CA . GLY A 1 86 ? 16.033 4.530 1.469 1.00 94.12 86 GLY A CA 1
ATOM 706 C C . GLY A 1 86 ? 15.092 5.589 2.048 1.00 94.12 86 GLY A C 1
ATOM 707 O O . GLY A 1 86 ? 14.742 5.522 3.227 1.00 94.12 86 GLY A O 1
ATOM 708 N N . GLY A 1 87 ? 14.616 6.522 1.219 1.00 95.50 87 GLY A N 1
ATOM 709 C CA . GLY A 1 87 ? 13.618 7.519 1.613 1.00 95.50 87 GLY A CA 1
ATOM 710 C C . GLY A 1 87 ? 12.295 6.883 2.047 1.00 95.50 87 GLY A C 1
ATOM 711 O O . GLY A 1 87 ? 11.775 7.200 3.118 1.00 95.50 87 GLY A O 1
ATOM 712 N N . ASN A 1 88 ? 11.789 5.921 1.270 1.00 94.94 88 ASN A N 1
ATOM 713 C CA . ASN A 1 88 ? 10.586 5.163 1.616 1.00 94.94 88 ASN A CA 1
ATOM 714 C C . ASN A 1 88 ? 10.765 4.401 2.934 1.00 94.94 88 ASN A C 1
ATOM 716 O O . ASN A 1 88 ? 9.880 4.438 3.788 1.00 94.94 88 ASN A O 1
ATOM 720 N N . PHE A 1 89 ? 11.919 3.761 3.139 1.00 93.88 89 PHE A N 1
ATOM 721 C CA . PHE A 1 89 ? 12.227 3.066 4.387 1.00 93.88 89 PHE A CA 1
ATOM 722 C C . PHE A 1 89 ? 12.208 4.008 5.598 1.00 93.88 89 PHE A C 1
ATOM 724 O O . PHE A 1 89 ? 11.575 3.701 6.610 1.00 93.88 89 PHE A O 1
ATOM 731 N N . ALA A 1 90 ? 12.822 5.188 5.482 1.00 94.88 90 ALA A N 1
ATOM 732 C CA . ALA A 1 90 ? 12.800 6.194 6.540 1.00 94.88 90 ALA A CA 1
ATOM 733 C C . ALA A 1 90 ? 11.368 6.655 6.870 1.00 94.88 90 ALA A C 1
ATOM 735 O O . ALA A 1 90 ? 11.000 6.736 8.043 1.00 94.88 90 ALA A O 1
ATOM 736 N N . LEU A 1 91 ? 10.532 6.895 5.853 1.00 92.31 91 LEU A N 1
ATOM 737 C CA . LEU A 1 91 ? 9.128 7.268 6.050 1.00 92.31 91 LEU A CA 1
ATOM 738 C C . LEU A 1 91 ? 8.318 6.154 6.727 1.00 92.31 91 LEU A C 1
ATOM 740 O O . LEU A 1 91 ? 7.498 6.447 7.598 1.00 92.31 91 LEU A O 1
ATOM 744 N N . ILE A 1 92 ? 8.573 4.886 6.388 1.00 92.50 92 ILE A N 1
ATOM 745 C CA . ILE A 1 92 ? 7.950 3.733 7.056 1.00 92.50 92 ILE A CA 1
ATOM 746 C C . ILE A 1 92 ? 8.320 3.710 8.544 1.00 92.50 92 ILE A C 1
ATOM 748 O O . ILE A 1 92 ? 7.441 3.497 9.378 1.00 92.50 92 ILE A O 1
ATOM 752 N N . ILE A 1 93 ? 9.583 3.976 8.897 1.00 93.00 93 ILE A N 1
ATOM 753 C CA . ILE A 1 93 ? 10.016 4.050 10.302 1.00 93.00 93 ILE A CA 1
ATOM 754 C C . ILE A 1 93 ? 9.281 5.175 11.037 1.00 93.00 93 ILE A C 1
ATOM 756 O O . ILE A 1 93 ? 8.730 4.945 12.115 1.00 93.00 93 ILE A O 1
ATOM 760 N N . VAL A 1 94 ? 9.229 6.379 10.456 1.00 93.50 94 VAL A N 1
ATOM 761 C CA . VAL A 1 94 ? 8.513 7.520 11.052 1.00 93.50 94 VAL A CA 1
ATOM 762 C C . VAL A 1 94 ? 7.039 7.182 11.266 1.00 93.50 94 VAL A C 1
ATOM 764 O O . VAL A 1 94 ? 6.498 7.432 12.345 1.00 93.50 94 VAL A O 1
ATOM 767 N N . LEU A 1 95 ? 6.396 6.563 10.274 1.00 91.75 95 LEU A N 1
ATOM 768 C CA . LEU A 1 95 ? 5.008 6.129 10.379 1.00 91.75 95 LEU A CA 1
ATOM 769 C C . LEU A 1 95 ? 4.829 5.079 11.481 1.00 91.75 95 LEU A C 1
ATOM 771 O O . LEU A 1 95 ? 3.913 5.208 12.289 1.00 91.75 95 LEU A O 1
ATOM 775 N N . ALA A 1 96 ? 5.706 4.076 11.560 1.00 90.75 96 ALA A N 1
ATOM 776 C CA . ALA A 1 96 ? 5.652 3.041 12.589 1.00 90.75 96 ALA A CA 1
ATOM 777 C C . ALA A 1 96 ? 5.768 3.637 14.001 1.00 90.75 96 ALA A C 1
ATOM 779 O O . ALA A 1 96 ? 4.970 3.302 14.879 1.00 90.75 96 ALA A O 1
ATOM 780 N N . ILE A 1 97 ? 6.695 4.578 14.207 1.00 93.44 97 ILE A N 1
ATOM 781 C CA . ILE A 1 97 ? 6.826 5.320 15.469 1.00 93.44 97 ILE A CA 1
ATOM 782 C C . ILE A 1 97 ? 5.547 6.116 15.752 1.00 93.44 97 ILE A C 1
ATOM 784 O O . ILE A 1 97 ? 5.025 6.059 16.866 1.00 93.44 97 ILE A O 1
ATOM 788 N N . GLY A 1 98 ? 5.006 6.814 14.750 1.00 92.00 98 GLY A N 1
ATOM 789 C CA . GLY A 1 98 ? 3.762 7.576 14.865 1.00 92.00 98 GLY A CA 1
ATOM 790 C C . GLY A 1 98 ? 2.565 6.707 15.258 1.00 92.00 98 GLY A C 1
ATOM 791 O O . GLY A 1 98 ? 1.788 7.090 16.133 1.00 92.00 98 GLY A O 1
ATOM 792 N N . ILE A 1 99 ? 2.451 5.507 14.682 1.00 90.88 99 ILE A N 1
ATOM 793 C CA . ILE A 1 99 ? 1.425 4.518 15.031 1.00 90.88 99 ILE A CA 1
ATOM 794 C C . ILE A 1 99 ? 1.581 4.079 16.485 1.00 90.88 99 ILE A C 1
ATOM 796 O O . ILE A 1 99 ? 0.598 4.068 17.222 1.00 90.88 99 ILE A O 1
ATOM 800 N N . GLN A 1 100 ? 2.789 3.746 16.940 1.00 89.88 100 GLN A N 1
ATOM 801 C CA . GLN A 1 100 ? 2.984 3.359 18.341 1.00 89.88 100 GLN A CA 1
ATOM 802 C C . GLN A 1 100 ? 2.681 4.526 19.291 1.00 89.88 100 GLN A C 1
ATOM 804 O O . GLN A 1 100 ? 1.994 4.350 20.298 1.00 89.88 100 GLN A O 1
ATOM 809 N N . ALA A 1 101 ? 3.103 5.741 18.934 1.00 89.94 101 ALA A N 1
ATOM 810 C CA . ALA A 1 101 ? 2.835 6.950 19.705 1.00 89.94 101 ALA A CA 1
ATOM 811 C C . ALA A 1 101 ? 1.339 7.307 19.770 1.00 89.94 101 ALA A C 1
ATOM 813 O O . ALA A 1 101 ? 0.900 7.892 20.759 1.00 89.94 101 ALA A O 1
ATOM 814 N N . ALA A 1 102 ? 0.548 6.946 18.755 1.00 88.00 102 ALA A N 1
ATOM 815 C CA . ALA A 1 102 ? -0.894 7.188 18.713 1.00 88.00 102 ALA A CA 1
ATOM 816 C C . ALA A 1 102 ? -1.705 6.269 19.647 1.00 88.00 102 ALA A C 1
ATOM 818 O O . ALA A 1 102 ? -2.893 6.525 19.878 1.00 88.00 102 ALA A O 1
ATOM 819 N N . ARG A 1 103 ? -1.097 5.213 20.208 1.00 86.31 103 ARG A N 1
ATOM 820 C CA . ARG A 1 103 ? -1.786 4.246 21.072 1.00 86.31 103 ARG A CA 1
ATOM 821 C C . ARG A 1 103 ? -2.382 4.929 22.304 1.00 86.31 103 ARG A C 1
ATOM 823 O O . ARG A 1 103 ? -1.687 5.592 23.067 1.00 86.31 103 ARG A O 1
ATOM 830 N N . GLY A 1 104 ? -3.691 4.764 22.498 1.00 79.50 104 GLY A N 1
ATOM 831 C CA . GLY A 1 104 ? -4.429 5.372 23.612 1.00 79.50 104 GLY A CA 1
ATOM 832 C C . GLY A 1 104 ? -4.564 6.900 23.542 1.00 79.50 104 GLY A C 1
ATOM 833 O O . GLY A 1 104 ? -5.168 7.489 24.436 1.00 79.50 104 GLY A O 1
ATOM 834 N N . ARG A 1 105 ? -4.048 7.553 22.491 1.00 84.06 105 ARG A N 1
ATOM 835 C CA . ARG A 1 105 ? -4.132 9.006 22.301 1.00 84.06 105 ARG A CA 1
ATOM 836 C C . ARG A 1 105 ? -5.258 9.386 21.348 1.00 84.06 105 ARG A C 1
ATOM 838 O O . ARG A 1 105 ? -5.593 8.661 20.405 1.00 84.06 105 ARG A O 1
ATOM 845 N N . ARG A 1 106 ? -5.836 10.561 21.596 1.00 78.94 106 ARG A N 1
ATOM 846 C CA . ARG A 1 106 ? -6.938 11.145 20.822 1.00 78.94 106 ARG A CA 1
ATOM 847 C C . ARG A 1 106 ? -6.640 12.574 20.439 1.00 78.94 106 ARG A C 1
ATOM 849 O O . ARG A 1 106 ? -5.868 13.248 21.112 1.00 78.94 106 ARG A O 1
ATOM 856 N N . GLY A 1 107 ? -7.271 13.018 19.364 1.00 81.44 107 GLY A N 1
ATOM 857 C CA . GLY A 1 107 ? -7.064 14.334 18.782 1.00 81.44 107 GLY A CA 1
ATOM 858 C C . GLY A 1 107 ? -6.799 14.217 17.290 1.00 81.44 107 GLY A C 1
ATOM 859 O O . GLY A 1 107 ? -6.377 13.168 16.809 1.00 81.44 107 GLY A O 1
ATOM 860 N N . PHE A 1 108 ? -7.035 15.316 16.579 1.00 83.44 108 PHE A N 1
ATOM 861 C CA . PHE A 1 108 ? -7.015 15.370 15.119 1.00 83.44 108 PHE A CA 1
ATOM 862 C C . PHE A 1 108 ? -5.760 14.736 14.498 1.00 83.44 108 PHE A C 1
ATOM 864 O O . PHE A 1 108 ? -5.879 13.883 13.626 1.00 83.44 108 PHE A O 1
ATOM 871 N N . GLY A 1 109 ? -4.565 15.070 15.002 1.00 86.06 109 GLY A N 1
ATOM 872 C CA . GLY A 1 109 ? -3.309 14.513 14.484 1.00 86.06 109 GLY A CA 1
ATOM 873 C C . GLY A 1 109 ? -3.184 12.994 14.653 1.00 86.06 109 GLY A C 1
ATOM 874 O O . GLY A 1 109 ? -2.734 12.305 13.743 1.00 86.06 109 GLY A O 1
ATOM 875 N N . TRP A 1 110 ? -3.637 12.445 15.783 1.00 89.00 110 TRP A N 1
ATOM 876 C CA . TRP A 1 110 ? -3.594 10.999 16.029 1.00 89.00 110 TRP A CA 1
ATOM 877 C C . TRP A 1 110 ? -4.620 10.250 15.176 1.00 89.00 110 TRP A C 1
ATOM 879 O O . TRP A 1 110 ? -4.319 9.176 14.656 1.00 89.00 110 TRP A O 1
ATOM 889 N N . SER A 1 111 ? -5.801 10.842 14.985 1.00 86.44 111 SER A N 1
ATOM 890 C CA . SER A 1 111 ? -6.827 10.291 14.100 1.00 86.44 111 SER A CA 1
ATOM 891 C C . SER A 1 111 ? -6.393 10.328 12.632 1.00 86.44 111 SER A C 1
ATOM 893 O O . SER A 1 111 ? -6.643 9.373 11.904 1.00 86.44 111 SER A O 1
ATOM 895 N N . LEU A 1 112 ? -5.660 11.363 12.200 1.00 88.94 112 LEU A N 1
ATOM 896 C CA . LEU A 1 112 ? -5.072 11.415 10.857 1.00 88.94 112 LEU A CA 1
ATOM 897 C C . LEU A 1 112 ? -4.098 10.262 10.600 1.00 88.94 112 LEU A C 1
ATOM 899 O O . LEU A 1 112 ? -4.175 9.646 9.541 1.00 88.94 112 LEU A O 1
ATOM 903 N N . ILE A 1 113 ? -3.226 9.929 11.560 1.00 90.69 113 ILE A N 1
ATOM 904 C CA . ILE A 1 113 ? -2.311 8.780 11.432 1.00 90.69 113 ILE A CA 1
ATOM 905 C C . ILE A 1 113 ? -3.112 7.489 11.239 1.00 90.69 113 ILE A C 1
ATOM 907 O O . ILE A 1 113 ? -2.822 6.708 10.337 1.00 90.69 113 ILE A O 1
ATOM 911 N N . ARG A 1 114 ? -4.153 7.270 12.048 1.00 90.12 114 ARG A N 1
ATOM 912 C CA . ARG A 1 114 ? -4.986 6.063 11.965 1.00 90.12 114 ARG A CA 1
ATOM 913 C C . ARG A 1 114 ? -5.755 5.970 10.649 1.00 90.12 114 ARG A C 1
ATOM 915 O O . ARG A 1 114 ? -5.734 4.917 10.018 1.00 90.12 114 ARG A O 1
ATOM 922 N N . ILE A 1 115 ? -6.357 7.067 10.194 1.00 90.38 115 ILE A N 1
ATOM 923 C CA . ILE A 1 115 ? -7.037 7.133 8.892 1.00 90.38 115 ILE A CA 1
ATOM 924 C C . ILE A 1 115 ? -6.043 6.895 7.755 1.00 90.38 115 ILE A C 1
ATOM 926 O O . ILE A 1 115 ? -6.335 6.134 6.838 1.00 90.38 115 ILE A O 1
ATOM 930 N N . PHE A 1 116 ? -4.851 7.486 7.821 1.00 92.00 116 PHE A N 1
ATOM 931 C CA . PHE A 1 116 ? -3.815 7.244 6.825 1.00 92.00 116 PHE A CA 1
ATOM 932 C C . PHE A 1 116 ? -3.455 5.755 6.754 1.00 92.00 116 PHE A C 1
ATOM 934 O O . PHE A 1 116 ? -3.428 5.181 5.669 1.00 92.00 116 PHE A O 1
ATOM 941 N N . VAL A 1 117 ? -3.260 5.087 7.893 1.00 91.19 117 VAL A N 1
ATOM 942 C CA . VA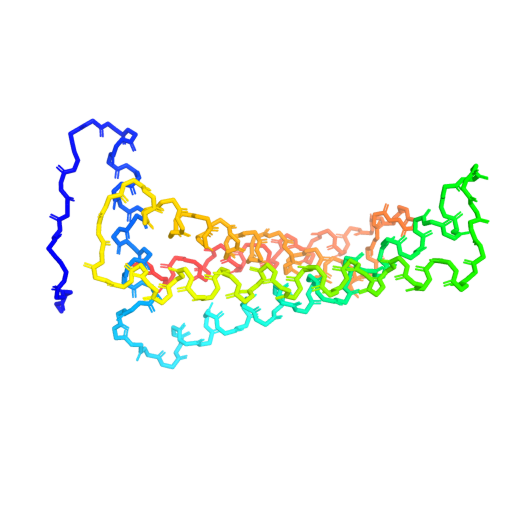L A 1 117 ? -2.989 3.640 7.926 1.00 91.19 117 VAL A CA 1
ATOM 943 C C . VAL A 1 117 ? -4.163 2.827 7.377 1.00 91.19 117 VAL A C 1
ATOM 945 O O . VAL A 1 117 ? -3.936 1.882 6.626 1.00 91.19 117 VAL A O 1
ATOM 948 N N . MET A 1 118 ? -5.405 3.218 7.676 1.00 90.62 118 MET A N 1
ATOM 949 C CA . MET A 1 118 ? -6.602 2.597 7.098 1.00 90.62 118 MET A CA 1
ATOM 950 C C . MET A 1 118 ? -6.599 2.686 5.572 1.00 90.62 118 MET A C 1
ATOM 952 O O . MET A 1 118 ? -6.850 1.696 4.893 1.00 90.62 118 MET A O 1
ATOM 956 N N . LEU A 1 119 ? -6.293 3.861 5.021 1.00 91.56 119 LEU A N 1
ATOM 957 C CA . LEU A 1 119 ? -6.246 4.067 3.577 1.00 91.56 119 LEU A CA 1
ATOM 958 C C . LEU A 1 119 ? -5.131 3.248 2.924 1.00 91.56 119 LEU A C 1
ATOM 960 O O . LEU A 1 119 ? -5.359 2.679 1.864 1.00 91.56 119 LEU A O 1
ATOM 964 N N . ASN A 1 120 ? -3.965 3.124 3.565 1.00 90.75 120 ASN A N 1
ATOM 965 C CA . ASN A 1 120 ? -2.893 2.250 3.076 1.00 90.75 120 ASN A CA 1
ATOM 966 C C . ASN A 1 120 ? -3.317 0.778 3.099 1.00 90.75 120 ASN A C 1
ATOM 968 O O . ASN A 1 120 ? -3.094 0.055 2.132 1.00 90.75 120 ASN A O 1
ATOM 972 N N . TYR A 1 121 ? -3.981 0.346 4.172 1.00 90.62 121 TYR A N 1
ATOM 973 C CA . TYR A 1 121 ? -4.536 -0.998 4.267 1.00 90.62 121 TYR A CA 1
ATOM 974 C C . TYR A 1 121 ? -5.526 -1.283 3.129 1.00 90.62 121 TYR A C 1
ATOM 976 O O . TYR A 1 121 ? -5.376 -2.264 2.401 1.00 90.62 121 TYR A O 1
ATOM 984 N N . LEU A 1 122 ? -6.497 -0.389 2.925 1.00 91.19 122 LEU A N 1
ATOM 985 C CA . LEU A 1 122 ? -7.494 -0.508 1.861 1.00 91.19 122 LEU A CA 1
ATOM 986 C C . LEU A 1 122 ? -6.863 -0.445 0.470 1.00 91.19 122 LEU A C 1
ATOM 988 O O . LEU A 1 122 ? -7.240 -1.227 -0.396 1.00 91.19 122 LEU A O 1
ATOM 992 N N . PHE A 1 123 ? -5.880 0.430 0.257 1.00 91.25 123 PHE A N 1
ATOM 993 C CA . PHE A 1 123 ? -5.117 0.489 -0.987 1.00 91.25 123 PHE A CA 1
ATOM 994 C C . PHE A 1 123 ? -4.464 -0.860 -1.292 1.00 91.25 123 PHE A C 1
ATOM 996 O O . PHE A 1 123 ? -4.548 -1.349 -2.416 1.00 91.25 123 PHE A O 1
ATOM 1003 N N . VAL A 1 124 ? -3.856 -1.504 -0.296 1.00 91.81 124 VAL A N 1
ATOM 1004 C CA . VAL A 1 124 ? -3.206 -2.796 -0.518 1.00 91.81 124 VAL A CA 1
ATOM 1005 C C . VAL A 1 124 ? -4.226 -3.875 -0.859 1.00 91.81 124 VAL A C 1
ATOM 1007 O O . VAL A 1 124 ? -4.054 -4.602 -1.835 1.00 91.81 124 VAL A O 1
ATOM 1010 N N . VAL A 1 125 ? -5.293 -3.972 -0.068 1.00 90.69 125 VAL A N 1
ATOM 1011 C CA . VAL A 1 125 ? -6.280 -5.048 -0.200 1.00 90.69 125 VAL A CA 1
ATOM 1012 C C . VAL A 1 125 ? -7.130 -4.897 -1.460 1.00 90.69 125 VAL A C 1
ATOM 1014 O O . VAL A 1 125 ? -7.380 -5.883 -2.148 1.00 90.69 125 VAL A O 1
ATOM 1017 N N . LEU A 1 126 ? -7.558 -3.675 -1.780 1.00 91.25 126 LEU A N 1
ATOM 1018 C CA . LEU A 1 126 ? -8.519 -3.408 -2.854 1.00 91.25 126 LEU A CA 1
ATOM 1019 C C . LEU A 1 126 ? -7.867 -3.004 -4.177 1.00 91.25 126 LEU A C 1
ATOM 1021 O O . LEU A 1 126 ? -8.535 -3.058 -5.207 1.00 91.25 126 LEU A O 1
ATOM 1025 N N . LEU A 1 127 ? -6.596 -2.595 -4.170 1.00 90.56 127 LEU A N 1
ATOM 1026 C CA . LEU A 1 127 ? -5.902 -2.160 -5.381 1.00 90.56 127 LEU A CA 1
ATOM 1027 C C . LEU A 1 127 ? -4.621 -2.954 -5.629 1.00 90.56 127 LEU A C 1
ATOM 1029 O O . LEU A 1 127 ? -4.497 -3.582 -6.676 1.00 90.56 127 LEU A O 1
ATOM 1033 N N . LEU A 1 128 ? -3.680 -2.960 -4.682 1.00 91.56 128 LEU A N 1
ATOM 1034 C CA . LEU A 1 128 ? -2.354 -3.540 -4.905 1.00 91.56 128 LEU A CA 1
ATOM 1035 C C . LEU A 1 128 ? -2.413 -5.052 -5.143 1.00 91.56 128 LEU A C 1
ATOM 1037 O O . LEU A 1 128 ? -1.843 -5.539 -6.115 1.00 91.56 128 LEU A O 1
ATOM 1041 N N . ILE A 1 129 ? -3.100 -5.799 -4.277 1.00 91.75 129 ILE A N 1
ATOM 1042 C CA . ILE A 1 129 ? -3.243 -7.253 -4.411 1.00 91.75 129 ILE A CA 1
ATOM 1043 C C . ILE A 1 129 ? -3.959 -7.614 -5.728 1.00 91.75 129 ILE A C 1
ATOM 1045 O O . ILE A 1 129 ? -3.421 -8.431 -6.480 1.00 91.75 129 ILE A O 1
ATOM 1049 N N . PRO A 1 130 ? -5.095 -6.981 -6.083 1.00 92.38 130 PRO A N 1
ATOM 1050 C CA . PRO A 1 130 ? -5.719 -7.156 -7.395 1.00 92.38 130 PRO A CA 1
ATOM 1051 C C . PRO A 1 130 ? -4.804 -6.828 -8.578 1.00 92.38 130 PRO A C 1
ATOM 1053 O O . PRO A 1 130 ? -4.812 -7.550 -9.573 1.00 92.38 130 PRO A O 1
ATOM 1056 N N . LEU A 1 131 ? -3.990 -5.775 -8.473 1.00 90.19 131 LEU A N 1
ATOM 1057 C CA . LEU A 1 131 ? -3.033 -5.387 -9.509 1.00 90.19 131 LEU A CA 1
ATOM 1058 C C . LEU A 1 131 ? -1.936 -6.444 -9.690 1.00 90.19 131 LEU A C 1
ATOM 1060 O O . LEU A 1 131 ? -1.583 -6.790 -10.815 1.00 90.19 131 LEU A O 1
ATOM 1064 N N . LEU A 1 132 ? -1.413 -6.986 -8.589 1.00 89.38 132 LEU A N 1
ATOM 1065 C CA . LEU A 1 132 ? -0.436 -8.075 -8.618 1.00 89.38 132 LEU A CA 1
ATOM 1066 C C . LEU A 1 132 ? -1.044 -9.346 -9.217 1.00 89.38 132 LEU A C 1
ATOM 1068 O O . LEU A 1 132 ? -0.394 -10.003 -10.025 1.00 89.38 132 LEU A O 1
ATOM 1072 N N . ALA A 1 133 ? -2.297 -9.661 -8.881 1.00 90.94 133 ALA A N 1
ATOM 1073 C CA . ALA A 1 133 ? -3.025 -10.775 -9.478 1.00 90.94 133 ALA A CA 1
ATOM 1074 C C . ALA A 1 133 ? -3.225 -10.580 -10.990 1.00 90.94 133 ALA A C 1
ATOM 1076 O O . ALA A 1 133 ? -2.950 -11.491 -11.770 1.00 90.94 133 ALA A O 1
ATOM 1077 N N . PHE A 1 134 ? -3.628 -9.380 -11.417 1.00 92.81 134 PHE A N 1
ATOM 1078 C CA . PHE A 1 134 ? -3.718 -9.010 -12.830 1.00 92.81 134 PHE A CA 1
ATOM 1079 C C . PHE A 1 134 ? -2.375 -9.208 -13.552 1.00 92.81 134 PHE A C 1
ATOM 1081 O O . PHE A 1 134 ? -2.335 -9.857 -14.598 1.00 92.81 134 PHE A O 1
ATOM 1088 N N . ASN A 1 135 ? -1.273 -8.727 -12.969 1.00 90.06 135 ASN A N 1
ATOM 1089 C CA . ASN A 1 135 ? 0.064 -8.896 -13.542 1.00 90.06 135 ASN A CA 1
ATOM 1090 C C . ASN A 1 135 ? 0.491 -10.373 -13.610 1.00 90.06 135 ASN A C 1
ATOM 1092 O O . ASN A 1 135 ? 1.034 -10.815 -14.621 1.00 90.06 135 ASN A O 1
ATOM 1096 N N . LEU A 1 136 ? 0.191 -11.165 -12.575 1.00 90.00 136 LEU A N 1
ATOM 1097 C CA . LEU A 1 136 ? 0.495 -12.599 -12.535 1.00 90.00 136 LEU A CA 1
ATOM 1098 C C . LEU A 1 136 ? -0.247 -13.382 -13.629 1.00 90.00 136 LEU A C 1
ATOM 1100 O O . LEU A 1 136 ? 0.296 -14.328 -14.193 1.00 90.00 136 LEU A O 1
ATOM 1104 N N . ALA 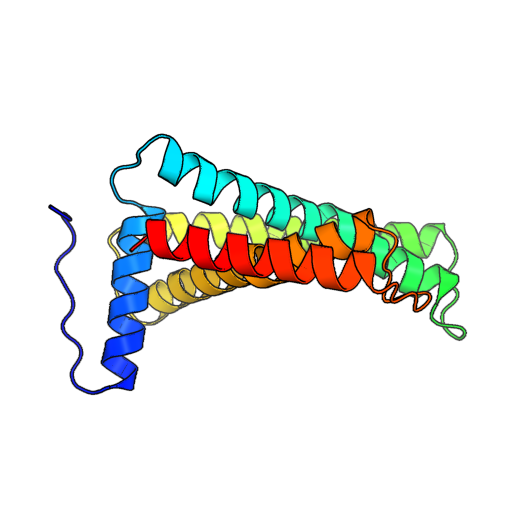A 1 137 ? -1.466 -12.964 -13.968 1.00 90.81 137 ALA A N 1
ATOM 1105 C CA . ALA A 1 137 ? -2.266 -13.547 -15.044 1.00 90.81 137 ALA A CA 1
ATOM 1106 C C . ALA A 1 137 ? -1.864 -13.059 -16.456 1.00 90.81 137 ALA A C 1
ATOM 1108 O O . ALA A 1 137 ? -2.579 -13.310 -17.432 1.00 90.81 137 ALA A O 1
ATOM 1109 N N . GLY A 1 138 ? -0.726 -12.367 -16.581 1.00 88.62 138 GLY A N 1
ATOM 1110 C CA . GLY A 1 138 ? -0.179 -11.875 -17.848 1.00 88.62 138 GLY A CA 1
ATOM 1111 C C . GLY A 1 138 ? -0.705 -10.504 -18.275 1.00 88.62 138 GLY A C 1
ATOM 1112 O O . GLY A 1 138 ? -0.449 -10.076 -19.404 1.00 88.62 138 GLY A O 1
ATOM 1113 N N . GLY A 1 139 ? -1.447 -9.821 -17.401 1.00 91.19 139 GLY A N 1
ATOM 1114 C CA . GLY A 1 139 ? -1.791 -8.419 -17.577 1.00 91.19 139 GLY A CA 1
ATOM 1115 C C . GLY A 1 139 ? -0.571 -7.514 -17.411 1.00 91.19 139 GLY A C 1
ATOM 1116 O O . GLY A 1 139 ? 0.387 -7.850 -16.725 1.00 91.19 139 GLY A O 1
ATOM 1117 N N . SER A 1 140 ? -0.585 -6.359 -18.061 1.00 86.50 140 SER A N 1
ATOM 1118 C CA . SER A 1 140 ? 0.348 -5.276 -17.772 1.00 86.50 140 SER A CA 1
ATOM 1119 C C . SER A 1 140 ? -0.255 -3.942 -18.195 1.00 86.50 140 SER A C 1
ATOM 1121 O O . SER A 1 140 ? -0.952 -3.851 -19.206 1.00 86.50 140 SER A O 1
ATOM 1123 N N . PHE A 1 141 ? 0.018 -2.892 -17.428 1.00 81.88 141 PHE A N 1
ATOM 1124 C CA . PHE A 1 141 ? -0.271 -1.518 -17.848 1.00 81.88 141 PHE A CA 1
ATOM 1125 C C . PHE A 1 141 ? 0.882 -0.910 -18.650 1.00 81.88 141 PHE A C 1
ATOM 1127 O O . PHE A 1 141 ? 0.697 0.124 -19.287 1.00 81.88 141 PHE A O 1
ATOM 1134 N N . TRP A 1 142 ? 2.052 -1.558 -18.653 1.00 73.31 142 TRP A N 1
ATOM 1135 C CA . TRP A 1 142 ? 3.213 -1.120 -19.412 1.00 73.31 142 TRP A CA 1
ATOM 1136 C C . TRP A 1 142 ? 4.190 -2.277 -19.724 1.00 73.31 142 TRP A C 1
ATOM 1138 O O . TRP A 1 142 ? 4.785 -2.838 -18.802 1.00 73.31 142 TRP A O 1
ATOM 1148 N N . PRO A 1 143 ? 4.363 -2.678 -21.000 1.00 79.06 143 PRO A N 1
ATOM 1149 C CA . PRO A 1 143 ? 3.527 -2.302 -22.142 1.00 79.06 143 PRO A CA 1
ATOM 1150 C C . PRO A 1 143 ? 2.078 -2.764 -21.931 1.00 79.06 143 PRO A C 1
ATOM 1152 O O . PRO A 1 143 ? 1.844 -3.808 -21.322 1.00 79.06 143 PRO A O 1
ATOM 1155 N N . VAL A 1 144 ? 1.106 -2.000 -22.439 1.00 86.50 144 VAL A N 1
ATOM 1156 C CA . VAL A 1 144 ? -0.324 -2.279 -22.225 1.00 86.50 144 VAL A CA 1
ATOM 1157 C C . VAL A 1 144 ? -0.697 -3.655 -22.787 1.00 86.50 144 VAL A C 1
ATOM 1159 O O . VAL A 1 144 ? -0.636 -3.895 -23.992 1.00 86.50 144 VAL A O 1
ATOM 1162 N N . ARG A 1 145 ? -1.103 -4.562 -21.898 1.00 90.81 145 ARG A N 1
ATOM 1163 C CA . ARG A 1 145 ? -1.586 -5.915 -22.185 1.00 90.81 145 ARG A CA 1
ATOM 1164 C C . ARG A 1 145 ? -2.756 -6.203 -21.259 1.00 90.81 145 ARG A C 1
ATOM 1166 O O . ARG A 1 145 ? -2.574 -6.380 -20.060 1.00 90.81 145 ARG A O 1
ATOM 1173 N N . ILE A 1 146 ? -3.965 -6.251 -21.807 1.00 93.50 146 ILE A N 1
ATOM 1174 C CA . ILE A 1 146 ? -5.191 -6.408 -21.013 1.00 9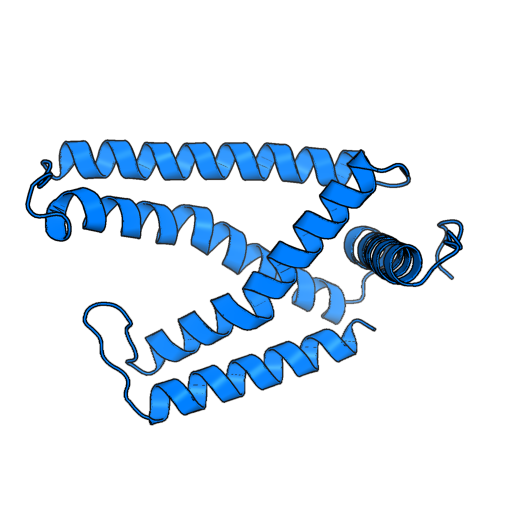3.50 146 ILE A CA 1
ATOM 1175 C C . ILE A 1 146 ? -5.933 -7.669 -21.478 1.00 93.50 146 ILE A C 1
ATOM 1177 O O . ILE A 1 146 ? -6.975 -7.575 -22.128 1.00 93.50 146 ILE A O 1
ATOM 1181 N N . PRO A 1 147 ? -5.391 -8.876 -21.220 1.00 93.88 147 PRO A N 1
ATOM 1182 C CA . PRO A 1 147 ? -6.097 -10.104 -21.543 1.00 93.88 147 PRO A CA 1
ATOM 1183 C C . PRO A 1 147 ? -7.290 -10.269 -20.592 1.00 93.88 147 PRO A C 1
ATOM 1185 O O . PRO A 1 147 ? -7.180 -10.040 -19.386 1.00 93.88 147 PRO A O 1
ATOM 1188 N N . ILE A 1 148 ? -8.437 -10.695 -21.124 1.00 94.25 148 ILE A N 1
ATOM 1189 C CA . ILE A 1 148 ? -9.691 -10.761 -20.356 1.00 94.25 148 ILE A CA 1
ATOM 1190 C C . ILE A 1 148 ? -9.589 -11.668 -19.123 1.00 94.25 148 ILE A C 1
ATOM 1192 O O . ILE A 1 148 ? -10.150 -11.354 -18.078 1.00 94.25 148 ILE A O 1
ATOM 1196 N N . GLN A 1 149 ? -8.802 -12.743 -19.213 1.00 92.25 149 GLN A N 1
ATOM 1197 C C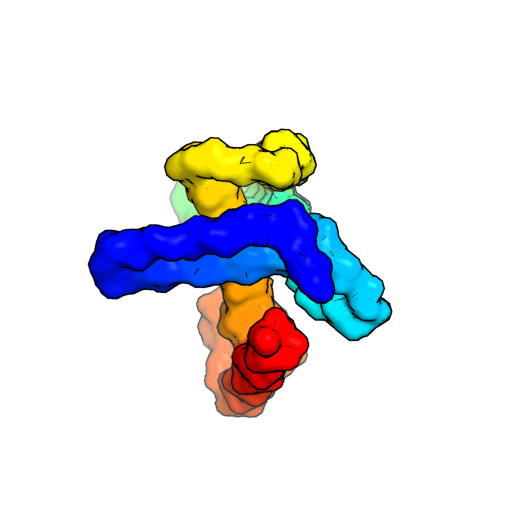A . GLN A 1 149 ? -8.518 -13.641 -18.093 1.00 92.25 149 GLN A CA 1
ATOM 1198 C C . GLN A 1 149 ? -7.812 -12.928 -16.931 1.00 92.25 149 GLN A C 1
ATOM 1200 O O . GLN A 1 149 ? -8.146 -13.175 -15.776 1.00 92.25 149 GLN A O 1
ATOM 1205 N N . ALA A 1 150 ? -6.893 -11.997 -17.216 1.00 92.31 150 ALA A N 1
ATOM 1206 C CA . ALA A 1 150 ? -6.204 -11.232 -16.182 1.00 92.31 150 ALA A CA 1
ATOM 1207 C C . ALA A 1 150 ? -7.130 -10.209 -15.532 1.00 92.31 150 ALA A C 1
ATOM 1209 O O . ALA A 1 150 ? -7.089 -10.036 -14.316 1.00 92.31 150 ALA A O 1
ATOM 1210 N N . VAL A 1 151 ? -7.996 -9.568 -16.323 1.00 92.62 151 VAL A N 1
ATOM 1211 C CA . VAL A 1 151 ? -9.024 -8.658 -15.799 1.00 92.62 151 VAL A CA 1
ATOM 1212 C C . VAL A 1 151 ? -9.983 -9.416 -14.887 1.00 92.62 151 VAL A C 1
ATOM 1214 O O . VAL A 1 151 ? -10.213 -8.992 -13.758 1.00 92.62 151 VAL A O 1
ATOM 1217 N N . ALA A 1 152 ? -10.496 -10.562 -15.341 1.00 92.38 152 ALA A N 1
ATOM 1218 C CA . ALA A 1 152 ? -11.380 -11.405 -14.547 1.00 92.38 152 ALA A CA 1
ATOM 1219 C C . ALA A 1 152 ? -10.698 -11.861 -13.250 1.00 92.38 152 ALA A C 1
ATOM 1221 O O . ALA A 1 152 ? -11.290 -11.756 -12.179 1.00 92.38 152 ALA A O 1
ATOM 1222 N N . PHE A 1 153 ? -9.440 -12.304 -13.323 1.00 92.19 153 PHE A N 1
ATOM 1223 C CA . PHE A 1 153 ? -8.691 -12.729 -12.145 1.00 92.19 153 PHE A CA 1
ATOM 1224 C C . PHE A 1 153 ? -8.444 -11.579 -11.160 1.00 92.19 153 PHE A C 1
ATOM 1226 O O . PHE A 1 153 ? -8.725 -11.730 -9.972 1.00 92.19 153 PHE A O 1
ATOM 1233 N N . GLY A 1 154 ? -8.026 -10.406 -11.643 1.00 90.56 154 GLY A N 1
ATOM 1234 C CA . GLY A 1 154 ? -7.868 -9.208 -10.816 1.00 90.56 154 GLY A CA 1
ATOM 1235 C C . GLY A 1 154 ? -9.174 -8.782 -10.137 1.00 90.56 154 GLY A C 1
ATOM 1236 O O . GLY A 1 154 ? -9.184 -8.522 -8.936 1.00 90.56 154 GLY A O 1
ATOM 1237 N N . LEU A 1 155 ? -10.296 -8.783 -10.867 1.00 91.50 155 LEU A N 1
ATOM 1238 C CA . LEU A 1 155 ? -11.617 -8.455 -10.317 1.00 91.50 155 LEU A CA 1
ATOM 1239 C C . LEU A 1 155 ? -12.093 -9.475 -9.276 1.00 91.50 155 LEU A C 1
ATOM 1241 O O . LEU A 1 155 ? -12.621 -9.078 -8.239 1.00 91.50 155 LEU A O 1
ATOM 1245 N N . MET A 1 156 ? -11.882 -10.774 -9.514 1.00 92.00 156 MET A N 1
ATOM 1246 C CA . MET A 1 156 ? -12.197 -11.814 -8.529 1.00 92.00 156 MET A CA 1
ATOM 1247 C C . MET A 1 156 ? -11.403 -11.603 -7.239 1.00 92.00 156 MET A C 1
ATOM 1249 O O . MET A 1 156 ? -11.976 -11.623 -6.151 1.00 92.00 156 MET A O 1
ATOM 1253 N N . VAL A 1 157 ? -10.101 -11.333 -7.352 1.00 91.56 157 VAL A N 1
ATOM 1254 C CA . VAL A 1 157 ? -9.238 -11.062 -6.197 1.00 91.56 157 VAL A CA 1
ATOM 1255 C C . VAL A 1 157 ? -9.656 -9.778 -5.469 1.00 91.56 157 VAL A C 1
ATOM 1257 O O . VAL A 1 157 ? -9.687 -9.772 -4.240 1.00 91.56 157 VAL A O 1
ATOM 1260 N N . ALA A 1 158 ? -10.055 -8.723 -6.187 1.00 89.31 158 ALA A N 1
ATOM 1261 C CA . ALA A 1 158 ? -10.599 -7.505 -5.578 1.00 89.31 158 ALA A CA 1
ATOM 1262 C C . ALA A 1 158 ? -11.896 -7.777 -4.800 1.00 89.31 158 ALA A C 1
ATOM 1264 O O . ALA A 1 158 ? -12.051 -7.304 -3.674 1.00 89.31 158 ALA A O 1
ATOM 1265 N N . GLY A 1 159 ? -12.802 -8.583 -5.366 1.00 88.31 159 GLY A N 1
ATOM 1266 C CA . GLY A 1 159 ? -14.033 -9.009 -4.699 1.00 88.31 159 GLY A CA 1
ATOM 1267 C C . GLY A 1 159 ? -13.766 -9.818 -3.428 1.00 88.31 159 GLY A C 1
ATOM 1268 O O . GLY A 1 159 ? -14.382 -9.563 -2.394 1.00 88.31 159 GLY A O 1
ATOM 1269 N N . LEU A 1 160 ? -12.798 -10.739 -3.469 1.00 88.06 160 LEU A N 1
ATOM 1270 C CA . LEU A 1 160 ? -12.359 -11.497 -2.294 1.00 88.06 160 LEU A CA 1
ATOM 1271 C C . LEU A 1 160 ? -11.706 -10.597 -1.236 1.00 88.06 160 LEU A C 1
ATOM 1273 O O . LEU A 1 160 ? -11.968 -10.774 -0.050 1.00 88.06 160 LEU A O 1
ATOM 1277 N N . GLY A 1 161 ? -10.908 -9.609 -1.649 1.00 86.06 161 GLY A N 1
ATOM 1278 C CA . GLY A 1 161 ? -10.336 -8.604 -0.751 1.00 86.06 161 GLY A CA 1
ATOM 1279 C C . GLY A 1 161 ? -11.415 -7.780 -0.047 1.00 86.06 161 GLY A C 1
ATOM 1280 O O . GLY A 1 161 ? -11.381 -7.625 1.172 1.00 86.06 161 GLY A O 1
ATOM 1281 N N . ALA A 1 162 ? -12.429 -7.329 -0.789 1.00 85.94 162 ALA A N 1
ATOM 1282 C CA . ALA A 1 162 ? -13.577 -6.632 -0.217 1.00 85.94 162 ALA A CA 1
ATOM 1283 C C . ALA A 1 162 ? -14.360 -7.522 0.765 1.00 85.94 162 ALA A C 1
ATOM 1285 O O . ALA A 1 162 ? -14.706 -7.068 1.855 1.00 85.94 162 ALA A O 1
ATOM 1286 N N . ALA A 1 163 ? -14.582 -8.797 0.428 1.00 85.31 163 ALA A N 1
ATOM 1287 C CA . ALA A 1 163 ? -15.214 -9.759 1.329 1.00 85.31 163 ALA A CA 1
ATOM 1288 C C . ALA A 1 163 ? -14.378 -9.994 2.601 1.00 85.31 163 ALA A C 1
ATOM 1290 O O . ALA A 1 163 ? -14.930 -10.035 3.697 1.00 85.31 163 ALA A O 1
ATOM 1291 N N . ALA A 1 164 ? -13.049 -10.074 2.486 1.00 81.88 164 ALA A N 1
ATOM 1292 C CA . ALA A 1 164 ? -12.145 -10.192 3.629 1.00 81.88 164 ALA A CA 1
ATOM 1293 C C . ALA A 1 164 ? -12.236 -8.979 4.570 1.00 81.88 164 ALA A C 1
ATOM 1295 O O . ALA A 1 164 ? -12.220 -9.150 5.787 1.00 81.88 164 ALA A O 1
ATOM 1296 N N . CYS A 1 165 ? -12.405 -7.766 4.031 1.00 83.38 165 CYS A N 1
ATOM 1297 C CA . CYS A 1 165 ? -12.632 -6.572 4.845 1.00 83.38 165 CYS A CA 1
ATOM 1298 C C . CYS A 1 165 ? -13.937 -6.634 5.653 1.00 83.38 165 CYS A C 1
ATOM 1300 O O . CYS A 1 165 ? -13.981 -6.079 6.747 1.00 83.38 165 CYS A O 1
ATOM 1302 N N . VAL A 1 166 ? -14.975 -7.329 5.168 1.00 79.50 166 VAL A N 1
ATOM 1303 C CA . VAL A 1 166 ? -16.225 -7.523 5.927 1.00 79.50 166 VAL A CA 1
ATOM 1304 C C . VAL A 1 166 ? -15.985 -8.357 7.186 1.00 79.50 166 VAL A C 1
ATOM 1306 O O . VAL A 1 166 ? -16.580 -8.067 8.214 1.00 79.50 166 VAL A O 1
ATOM 1309 N N . TYR A 1 167 ? -15.065 -9.326 7.157 1.00 73.75 167 TYR A N 1
ATOM 1310 C CA . TYR A 1 167 ? -14.711 -10.128 8.340 1.00 73.75 167 TYR A CA 1
ATOM 1311 C C . TYR A 1 167 ? -13.953 -9.349 9.427 1.00 73.75 167 TYR A C 1
ATOM 1313 O O . TYR A 1 167 ? -13.707 -9.890 10.505 1.00 73.75 167 TYR A O 1
ATOM 1321 N N . LEU A 1 168 ? -13.552 -8.104 9.152 1.00 73.25 168 LEU A N 1
ATOM 1322 C CA . LEU A 1 168 ? -12.944 -7.218 10.142 1.00 73.25 168 LEU A CA 1
ATOM 1323 C C . LEU A 1 168 ? -13.976 -6.363 10.890 1.00 73.25 168 LEU A C 1
ATOM 1325 O O . LEU A 1 168 ? -13.601 -5.727 11.871 1.00 73.25 168 LEU A O 1
ATOM 1329 N N . TYR A 1 169 ? -15.230 -6.326 10.432 1.00 63.12 169 TYR A N 1
ATOM 1330 C CA . TYR A 1 169 ? -16.325 -5.577 11.052 1.00 63.12 169 TYR A CA 1
ATOM 1331 C C . TYR A 1 169 ? -17.141 -6.464 11.999 1.00 63.12 169 TYR A C 1
ATOM 1333 O O . TYR A 1 169 ? -17.486 -5.977 13.100 1.00 63.12 169 TYR A O 1
#

Secondary structure (DSSP, 8-state):
--SSPPP--SSHHHHHHHHHHHHHHHHHHSPPPHHHHHHHHHHHHHHHHIIIIIHHHHHHHIIIII-TTT---HHHHHHHHHHHHHHHHHHHHHHHHHHHHTTT--SHHHHHHHHHHHHHHHHIIIIIHHHHHHHHTT-EETTEE--HHHHHHHHHHHHHHHHHHHTT-

Foldseek 3Di:
DDPADQDDDDDDVRRVLSVLLVLLLCLLPNDDDPLSVCLPVVLVVLLLCCQQPVVLVCQLCVQCPVPPVRNDDSVVSNVVSNVSNVVSVVVVVVLVVLQVVLRSDDDDSSSVSSVVVVVSSCCSLQPVQLVVQLVVQVQDVVVGDRDPSSVVRSVVSNVVSVVSVVVSD

pLDDT: mean 84.46, std 11.52, range [37.25, 96.31]